Protein AF-A0A2V8LQN2-F1 (afdb_monomer_lite)

Foldseek 3Di:
DVVPPDWDWDWDADPNDIFTWIWDDDPNDIDIDTDDDPVRDDDPVRVPDDDDDDDDPVVVVVVVVVCVVCDPVNDDVVVVDPVVVVVVVVVVVVCVVVVHPDDDDDDPDPPPPPPPPPVVVVVVVVVVVVVVVD

Radius of gyration: 30.22 Å; chains: 1; bounding box: 48×70×75 Å

Secondary structure (DSSP, 8-state):
-TTTT--EEEEEEETTEEEEEEEEEETTEEEEEEE--GGGPPPGGGGTPPP-PPPPHHHHHHHHHHHHHHSTTT--GGG---HHHHHHHHHHHHHHHTT-S--PPPPP----------HHHHHHHHHHHHHTT-

Structure (mmCIF, N/CA/C/O backbone):
data_AF-A0A2V8LQN2-F1
#
_entry.id   AF-A0A2V8LQN2-F1
#
loop_
_atom_site.group_PDB
_atom_site.id
_atom_site.type_symbol
_atom_site.label_atom_id
_atom_site.label_alt_id
_atom_site.label_comp_id
_atom_site.label_asym_id
_atom_site.label_entity_id
_atom_site.label_seq_id
_atom_site.pdbx_PDB_ins_code
_atom_site.Cartn_x
_atom_site.Cartn_y
_atom_site.Cartn_z
_atom_site.occupancy
_atom_site.B_iso_or_equiv
_atom_site.auth_seq_id
_atom_site.auth_comp_id
_atom_site.auth_asym_id
_atom_site.auth_atom_id
_atom_site.pdbx_PDB_model_num
ATOM 1 N N . MET A 1 1 ? 15.109 -11.730 9.734 1.00 82.50 1 MET A N 1
ATOM 2 C CA . MET A 1 1 ? 14.417 -10.590 9.104 1.00 82.50 1 MET A CA 1
ATOM 3 C C . MET A 1 1 ? 15.193 -9.301 9.340 1.00 82.50 1 MET A C 1
ATOM 5 O O . MET A 1 1 ? 15.955 -8.953 8.457 1.00 82.50 1 MET A O 1
ATOM 9 N N . ALA A 1 2 ? 15.136 -8.659 10.520 1.00 84.56 2 ALA A N 1
ATOM 10 C CA . ALA A 1 2 ? 15.778 -7.343 10.722 1.00 84.56 2 ALA A CA 1
ATOM 11 C C . ALA A 1 2 ? 17.311 -7.350 10.565 1.00 84.56 2 ALA A C 1
ATOM 13 O O . ALA A 1 2 ? 17.882 -6.453 9.966 1.00 84.56 2 ALA A O 1
ATOM 14 N N . LYS A 1 3 ? 17.987 -8.388 11.076 1.00 89.50 3 LYS A N 1
ATOM 15 C CA . LYS A 1 3 ? 19.452 -8.530 10.967 1.00 89.50 3 LYS A CA 1
ATOM 16 C C . LYS A 1 3 ? 19.931 -9.004 9.594 1.00 89.50 3 LYS A C 1
ATOM 18 O O . LYS A 1 3 ? 21.107 -8.885 9.293 1.00 89.50 3 LYS A O 1
ATOM 23 N N . SER A 1 4 ? 19.045 -9.630 8.826 1.00 92.19 4 SER A N 1
ATOM 24 C CA . SER A 1 4 ? 19.393 -10.365 7.609 1.00 92.19 4 SER A CA 1
ATOM 25 C C . SER A 1 4 ? 18.948 -9.649 6.334 1.00 92.19 4 SER A C 1
ATOM 27 O O . SER A 1 4 ? 19.133 -10.212 5.268 1.00 92.19 4 SER A O 1
ATOM 29 N N . ASP A 1 5 ? 18.306 -8.481 6.450 1.00 88.38 5 ASP A N 1
ATOM 30 C CA . ASP A 1 5 ? 17.657 -7.756 5.346 1.00 88.38 5 ASP A CA 1
ATOM 31 C C . ASP A 1 5 ? 16.708 -8.640 4.511 1.00 88.38 5 ASP A C 1
ATOM 33 O O . ASP A 1 5 ? 16.663 -8.606 3.286 1.00 88.38 5 ASP A O 1
ATOM 37 N N . LEU A 1 6 ? 15.961 -9.504 5.208 1.00 93.56 6 LEU A N 1
ATOM 38 C CA . LEU A 1 6 ? 14.995 -10.418 4.594 1.00 93.56 6 LEU A CA 1
ATOM 39 C C . LEU A 1 6 ? 13.574 -10.065 5.023 1.00 93.56 6 LEU A C 1
ATOM 41 O O . LEU A 1 6 ? 13.332 -9.767 6.200 1.00 93.56 6 LEU A O 1
ATOM 45 N N . ALA A 1 7 ? 12.640 -10.227 4.090 1.00 95.62 7 ALA A N 1
ATOM 46 C CA . ALA A 1 7 ? 11.205 -10.177 4.328 1.00 95.62 7 ALA A CA 1
ATOM 47 C C . ALA A 1 7 ? 10.608 -11.592 4.412 1.00 95.62 7 ALA A C 1
ATOM 49 O O . ALA A 1 7 ? 11.097 -12.525 3.772 1.00 95.62 7 ALA A O 1
ATOM 50 N N . GLY A 1 8 ? 9.561 -11.758 5.218 1.00 96.19 8 GLY A N 1
ATOM 51 C CA . GLY A 1 8 ? 8.788 -12.998 5.271 1.00 96.19 8 GLY A CA 1
ATOM 52 C C . GLY A 1 8 ? 7.695 -12.995 4.207 1.00 96.19 8 GLY A C 1
ATOM 53 O O . GLY A 1 8 ? 7.078 -11.960 3.984 1.00 96.19 8 GLY A O 1
ATOM 54 N N . ILE A 1 9 ? 7.424 -14.137 3.580 1.00 96.75 9 ILE A N 1
ATOM 55 C CA . ILE A 1 9 ? 6.266 -14.315 2.693 1.00 96.75 9 ILE A CA 1
ATOM 56 C C . ILE A 1 9 ? 5.313 -15.290 3.373 1.00 96.75 9 ILE A C 1
ATOM 58 O O . ILE A 1 9 ? 5.738 -16.354 3.825 1.00 96.75 9 ILE A O 1
ATOM 62 N N . ALA A 1 10 ? 4.039 -14.924 3.465 1.00 95.88 10 ALA A N 1
ATOM 63 C CA . ALA A 1 10 ? 3.012 -15.747 4.091 1.00 95.88 10 ALA A CA 1
ATOM 64 C C . ALA A 1 10 ? 1.652 -15.523 3.423 1.00 95.88 10 ALA A C 1
ATOM 66 O O . ALA A 1 10 ? 1.479 -14.591 2.635 1.00 95.88 10 ALA A O 1
ATOM 67 N N . THR A 1 11 ? 0.674 -16.354 3.774 1.00 95.81 11 THR A N 1
ATOM 68 C CA . THR A 1 11 ? -0.733 -16.050 3.526 1.00 95.81 11 THR A CA 1
ATOM 69 C C . THR A 1 11 ? -1.413 -15.616 4.820 1.00 95.81 11 THR A C 1
ATOM 71 O O . THR A 1 11 ? -1.083 -16.079 5.914 1.00 95.81 11 THR A O 1
ATOM 74 N N . PHE A 1 12 ? -2.324 -14.656 4.708 1.00 95.50 12 PHE A N 1
ATOM 75 C CA . PHE A 1 12 ? -3.032 -14.056 5.830 1.00 95.50 12 PHE A CA 1
ATOM 76 C C . PHE A 1 12 ? -4.525 -14.015 5.532 1.00 95.50 12 PHE A C 1
ATOM 78 O O . PHE A 1 12 ? -4.945 -13.483 4.506 1.00 95.50 12 PHE A O 1
ATOM 85 N N . VAL A 1 13 ? -5.338 -14.570 6.431 1.00 95.94 13 VAL A N 1
ATOM 86 C CA . VAL A 1 13 ? -6.794 -14.590 6.274 1.00 95.94 13 VAL A CA 1
ATOM 87 C C . VAL A 1 13 ? -7.408 -13.445 7.070 1.00 95.94 13 VAL A C 1
ATOM 89 O O . VAL A 1 13 ? -7.324 -13.411 8.296 1.00 95.94 13 VAL A O 1
ATOM 92 N N . MET A 1 14 ? -8.071 -12.519 6.377 1.00 93.38 14 MET A N 1
ATOM 93 C CA . MET A 1 14 ? -8.815 -11.420 6.991 1.00 93.38 14 MET A CA 1
ATOM 94 C C . MET A 1 14 ? -10.249 -11.416 6.463 1.00 93.38 14 MET A C 1
ATOM 96 O O . MET A 1 14 ? -10.471 -11.394 5.253 1.00 93.38 14 MET A O 1
ATOM 100 N N . ARG A 1 15 ? -11.236 -11.396 7.373 1.00 94.25 15 ARG A N 1
ATOM 101 C CA . ARG A 1 15 ? -12.675 -11.347 7.031 1.00 94.25 15 ARG A CA 1
ATOM 102 C C . ARG A 1 15 ? -13.092 -12.469 6.062 1.00 94.25 15 ARG A C 1
ATOM 104 O O . ARG A 1 15 ? -13.843 -12.236 5.124 1.00 94.25 15 ARG A O 1
ATOM 111 N N . GLY A 1 16 ? -12.557 -13.676 6.270 1.00 94.56 16 GLY A N 1
ATOM 112 C CA . GLY A 1 16 ? -12.860 -14.855 5.450 1.00 94.56 16 GLY A CA 1
ATOM 113 C C . GLY A 1 16 ? -12.212 -14.879 4.060 1.00 94.56 16 GLY A C 1
ATOM 114 O O . GLY A 1 16 ? -12.475 -15.806 3.304 1.00 94.56 16 GLY A O 1
ATOM 115 N N . LYS A 1 17 ? -11.362 -13.901 3.716 1.00 93.00 17 LYS A N 1
ATOM 116 C CA . LYS A 1 17 ? -10.579 -13.893 2.474 1.00 93.00 17 LYS A CA 1
ATOM 117 C C . LYS A 1 17 ? -9.094 -14.092 2.777 1.00 93.00 17 LYS A C 1
ATOM 119 O O . LYS A 1 17 ? -8.565 -13.460 3.689 1.00 93.00 17 LYS A O 1
ATOM 124 N N . GLU A 1 18 ? -8.437 -14.950 2.005 1.00 94.81 18 GLU A N 1
ATOM 125 C CA . GLU A 1 18 ? -6.986 -15.144 2.031 1.00 94.81 18 GLU A CA 1
ATOM 126 C C . GLU A 1 18 ? -6.273 -14.081 1.184 1.00 94.81 18 GLU A C 1
ATOM 128 O O . GLU A 1 18 ? -6.720 -13.725 0.091 1.00 94.81 18 GLU A O 1
ATOM 133 N N . TYR A 1 19 ? -5.159 -13.572 1.701 1.00 96.06 19 TYR A N 1
ATOM 134 C CA . TYR A 1 19 ? -4.293 -12.594 1.054 1.00 96.06 19 TYR A CA 1
ATOM 135 C C . TYR A 1 19 ? -2.856 -13.099 1.080 1.00 96.06 19 TYR A C 1
ATOM 137 O O . TYR A 1 19 ? -2.380 -13.561 2.116 1.00 96.06 19 TYR A O 1
ATOM 145 N N . LEU A 1 20 ? -2.138 -12.947 -0.029 1.00 96.88 20 LEU A N 1
ATOM 146 C CA . LEU A 1 20 ? -0.687 -13.077 -0.029 1.00 96.88 20 LEU A CA 1
ATOM 147 C C . LEU A 1 20 ? -0.093 -11.839 0.651 1.00 96.88 20 LEU A C 1
ATOM 149 O O . LEU A 1 20 ? -0.491 -10.719 0.333 1.00 96.88 20 LEU A O 1
ATOM 153 N N . VAL A 1 21 ? 0.834 -12.009 1.591 1.00 97.44 21 VAL A N 1
ATOM 154 C CA . VAL A 1 21 ? 1.450 -10.891 2.319 1.00 97.44 21 VAL A CA 1
ATOM 155 C C . VAL A 1 21 ? 2.967 -11.008 2.357 1.00 97.44 21 VAL A C 1
ATOM 157 O O . VAL A 1 21 ? 3.522 -12.098 2.513 1.00 97.44 21 VAL A O 1
ATOM 160 N N . THR A 1 22 ? 3.624 -9.855 2.270 1.00 97.69 22 THR A N 1
ATOM 161 C CA . THR A 1 22 ? 5.037 -9.697 2.608 1.00 97.69 22 THR A CA 1
ATOM 162 C C . THR A 1 22 ? 5.140 -9.020 3.963 1.00 97.69 22 THR A C 1
ATOM 164 O O . THR A 1 22 ? 4.508 -7.996 4.208 1.00 97.69 22 THR A O 1
ATOM 167 N N . ILE A 1 23 ? 5.926 -9.599 4.859 1.00 96.88 23 ILE A N 1
ATOM 168 C CA . ILE A 1 23 ? 6.115 -9.123 6.223 1.00 96.88 23 ILE A CA 1
ATOM 169 C C . ILE A 1 23 ? 7.511 -8.517 6.314 1.00 96.88 23 ILE A C 1
ATOM 171 O O . ILE A 1 23 ? 8.508 -9.204 6.083 1.00 96.88 23 ILE A O 1
ATOM 175 N N . PHE A 1 24 ? 7.584 -7.244 6.683 1.00 96.38 24 PHE A N 1
ATOM 176 C CA . PHE A 1 24 ? 8.820 -6.507 6.900 1.00 96.38 24 PHE A CA 1
ATOM 177 C C . PHE A 1 24 ? 9.034 -6.235 8.391 1.00 96.38 24 PHE A C 1
ATOM 179 O O . PHE A 1 24 ? 8.083 -5.894 9.098 1.00 96.38 24 PHE A O 1
ATOM 186 N N . PRO A 1 25 ? 10.271 -6.359 8.894 1.00 95.38 25 PRO A N 1
ATOM 187 C CA . PRO A 1 25 ? 10.627 -5.822 10.196 1.00 95.38 25 PRO A CA 1
ATOM 188 C C . PRO A 1 25 ? 10.871 -4.312 10.070 1.00 95.38 25 PRO A C 1
ATOM 190 O O . PRO A 1 25 ? 11.719 -3.881 9.292 1.00 95.38 25 PRO A O 1
ATOM 193 N N . GLU A 1 26 ? 10.176 -3.499 10.853 1.00 92.75 26 GLU A N 1
ATOM 194 C CA . GLU A 1 26 ? 10.347 -2.045 10.819 1.00 92.75 26 GLU A CA 1
ATOM 195 C C . GLU A 1 26 ? 10.224 -1.481 12.230 1.00 92.75 26 GLU A C 1
ATOM 197 O O . GLU A 1 26 ? 9.232 -1.729 12.898 1.00 92.75 26 GLU A O 1
ATOM 202 N N . ASN A 1 27 ? 11.225 -0.736 12.709 1.00 89.62 27 ASN A N 1
ATOM 203 C CA . ASN A 1 27 ? 11.168 -0.002 13.985 1.00 89.62 27 ASN A CA 1
ATOM 204 C C . ASN A 1 27 ? 10.646 -0.815 15.196 1.00 89.62 27 ASN A C 1
ATOM 206 O O . ASN A 1 27 ? 9.934 -0.289 16.046 1.00 89.62 27 ASN A O 1
ATOM 210 N N . GLY A 1 28 ? 10.988 -2.107 15.277 1.00 90.94 28 GLY A N 1
ATOM 211 C CA . GLY A 1 28 ? 10.557 -2.995 16.367 1.00 90.94 28 GLY A CA 1
ATOM 212 C C . GLY A 1 28 ? 9.162 -3.614 16.201 1.00 90.94 28 GLY A C 1
ATOM 213 O O . GLY A 1 28 ? 8.744 -4.379 17.066 1.00 90.94 28 GLY A O 1
ATOM 214 N N . ILE A 1 29 ? 8.470 -3.343 15.092 1.00 94.62 29 ILE A N 1
ATOM 215 C CA . ILE A 1 29 ? 7.191 -3.960 14.720 1.00 94.62 29 ILE A CA 1
ATOM 216 C C . ILE A 1 29 ? 7.324 -4.811 13.448 1.00 94.62 29 ILE A C 1
ATOM 218 O O . ILE A 1 29 ? 8.342 -4.785 12.750 1.00 94.62 29 ILE A O 1
ATOM 222 N N . LEU A 1 30 ? 6.274 -5.579 13.149 1.00 94.88 30 LEU A N 1
ATOM 223 C CA . LEU A 1 30 ? 6.115 -6.291 11.883 1.00 94.88 30 LEU A CA 1
ATOM 224 C C . LEU A 1 30 ? 5.067 -5.573 11.030 1.00 94.88 30 LEU A C 1
ATOM 226 O O . LEU A 1 30 ? 3.895 -5.514 11.403 1.00 94.88 30 LEU A O 1
ATOM 230 N N . ARG A 1 31 ? 5.488 -5.045 9.881 1.00 95.44 31 ARG A N 1
ATOM 231 C CA . ARG A 1 31 ? 4.605 -4.442 8.880 1.00 95.44 31 ARG A CA 1
ATOM 232 C C . ARG A 1 31 ? 4.236 -5.496 7.844 1.00 95.44 31 ARG A C 1
ATOM 234 O O . ARG A 1 31 ? 5.117 -6.036 7.186 1.00 95.44 31 ARG A O 1
ATOM 241 N N . ALA A 1 32 ? 2.948 -5.780 7.690 1.00 96.19 32 ALA A N 1
ATOM 242 C CA . ALA A 1 32 ? 2.450 -6.649 6.630 1.00 96.19 32 ALA A CA 1
ATOM 243 C C . ALA A 1 32 ? 1.939 -5.806 5.454 1.00 96.19 32 ALA A C 1
ATOM 245 O O . ALA A 1 32 ? 1.067 -4.956 5.626 1.00 96.19 32 ALA A O 1
ATOM 246 N N . GLU A 1 33 ? 2.462 -6.066 4.262 1.00 96.50 33 GLU A N 1
ATOM 247 C CA . GLU A 1 33 ? 1.999 -5.491 3.003 1.00 96.50 33 GLU A CA 1
ATOM 248 C C . GLU A 1 33 ? 1.299 -6.571 2.184 1.00 96.50 33 GLU A C 1
ATOM 250 O O . GLU A 1 33 ? 1.870 -7.619 1.877 1.00 96.50 33 GLU A O 1
ATOM 255 N N . THR A 1 34 ? 0.039 -6.326 1.837 1.00 96.44 34 THR A N 1
ATOM 256 C CA . THR A 1 34 ? -0.747 -7.233 1.000 1.00 96.44 34 THR A CA 1
ATOM 257 C C . THR A 1 34 ? -0.277 -7.184 -0.447 1.00 96.44 34 THR A C 1
ATOM 259 O O . THR A 1 34 ? -0.153 -6.104 -1.026 1.00 96.44 34 THR A O 1
ATOM 262 N N . MET A 1 35 ? -0.105 -8.353 -1.050 1.00 95.56 35 MET A N 1
ATOM 263 C CA . MET A 1 35 ? 0.247 -8.545 -2.449 1.00 95.56 35 MET A CA 1
ATOM 264 C C . MET A 1 35 ? -0.909 -9.180 -3.217 1.00 95.56 35 MET A C 1
ATOM 266 O O . MET A 1 35 ? -1.817 -9.785 -2.646 1.00 95.56 35 MET A O 1
ATOM 270 N N . ARG A 1 36 ? -0.852 -9.040 -4.541 1.00 94.69 36 ARG A N 1
ATOM 271 C CA . ARG A 1 36 ? -1.749 -9.729 -5.467 1.00 94.69 36 ARG A CA 1
ATOM 272 C C . ARG A 1 36 ? -1.221 -11.128 -5.761 1.00 94.69 36 ARG A C 1
ATOM 274 O O . ARG A 1 36 ? -0.014 -11.297 -5.946 1.00 94.69 36 ARG A O 1
ATOM 281 N N . PHE A 1 37 ? -2.115 -12.109 -5.839 1.00 94.25 37 PHE A N 1
ATOM 282 C CA . PHE A 1 37 ? -1.764 -13.408 -6.412 1.00 94.25 37 PHE A CA 1
ATOM 283 C C . PHE A 1 37 ? -1.548 -13.283 -7.926 1.00 94.25 37 PHE A C 1
ATOM 285 O O . PHE A 1 37 ? -1.948 -12.300 -8.551 1.00 94.25 37 PHE A O 1
ATOM 292 N N . LYS A 1 38 ? -0.884 -14.274 -8.528 1.00 92.44 38 LYS A N 1
ATOM 293 C CA . LYS A 1 38 ? -0.511 -14.244 -9.951 1.00 92.44 38 LYS A CA 1
ATOM 294 C C . LYS A 1 38 ? -1.724 -14.090 -10.875 1.00 92.44 38 LYS A C 1
ATOM 296 O O . LYS A 1 38 ? -1.642 -13.378 -11.866 1.00 92.44 38 LYS A O 1
ATOM 301 N N . ASP A 1 39 ? -2.814 -14.763 -10.550 1.00 91.44 39 ASP A N 1
ATOM 302 C CA . ASP A 1 39 ? -4.101 -14.736 -11.247 1.00 91.44 39 ASP A CA 1
ATOM 303 C C . ASP A 1 39 ? -4.866 -13.414 -11.069 1.00 91.44 39 ASP A C 1
ATOM 305 O O . ASP A 1 39 ? -5.726 -13.089 -11.882 1.00 91.44 39 ASP A O 1
ATOM 309 N N . GLU A 1 40 ? -4.523 -12.607 -10.062 1.00 91.19 40 GLU A N 1
ATOM 310 C CA . GLU A 1 40 ? -5.082 -11.262 -9.881 1.00 91.19 40 GLU A CA 1
ATOM 311 C C . GLU A 1 40 ? -4.328 -10.181 -10.688 1.00 91.19 40 GLU A C 1
ATOM 313 O O . GLU A 1 40 ? -4.748 -9.017 -10.717 1.00 91.19 40 GLU A O 1
ATOM 318 N N . LEU A 1 41 ? -3.204 -10.526 -11.328 1.00 91.44 41 LEU A N 1
ATOM 319 C CA . LEU A 1 41 ? -2.422 -9.603 -12.151 1.00 91.44 41 LEU A CA 1
ATOM 320 C C . LEU A 1 41 ? -2.976 -9.551 -13.578 1.00 91.44 41 LEU A C 1
ATOM 322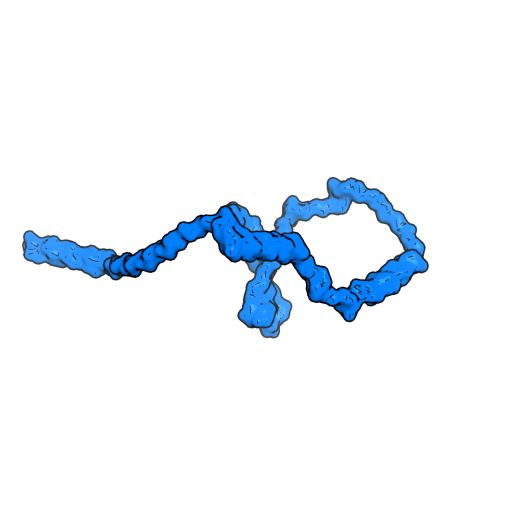 O O . LEU A 1 41 ? -3.106 -10.575 -14.238 1.00 91.44 41 LEU A O 1
ATOM 326 N N . ARG A 1 42 ? -3.228 -8.339 -14.084 1.00 90.75 42 ARG A N 1
ATOM 327 C CA . ARG A 1 42 ? -3.605 -8.109 -15.487 1.00 90.75 42 ARG A CA 1
ATOM 328 C C . ARG A 1 42 ? -2.397 -7.715 -16.320 1.00 90.75 42 ARG A C 1
ATOM 330 O O . ARG A 1 42 ? -1.620 -6.845 -15.916 1.00 90.75 42 ARG A O 1
ATOM 337 N N . ALA A 1 43 ? -2.267 -8.302 -17.504 1.00 87.19 43 ALA A N 1
ATOM 338 C CA . ALA A 1 43 ? -1.230 -7.908 -18.449 1.00 87.19 43 ALA A CA 1
ATOM 339 C C . ALA A 1 43 ? -1.591 -6.571 -19.127 1.00 87.19 43 ALA A C 1
ATOM 341 O O . ALA A 1 43 ? -2.761 -6.333 -19.421 1.00 87.19 43 ALA A O 1
ATOM 342 N N . PRO A 1 44 ? -0.613 -5.715 -19.488 1.00 83.94 44 PRO A N 1
ATOM 343 C CA . PRO A 1 44 ? -0.885 -4.462 -20.203 1.00 83.94 44 PRO A CA 1
ATOM 344 C C . PRO A 1 44 ? -1.741 -4.630 -21.471 1.00 83.94 44 PRO A C 1
ATOM 346 O O . PRO A 1 44 ? -2.563 -3.772 -21.781 1.00 83.94 44 PRO A O 1
ATOM 349 N N . LYS A 1 45 ? -1.587 -5.765 -22.171 1.00 83.88 45 LYS A N 1
ATOM 350 C CA . LYS A 1 45 ? -2.368 -6.121 -23.368 1.00 83.88 45 LYS A CA 1
ATOM 351 C C . LYS A 1 45 ? -3.856 -6.347 -23.074 1.00 83.88 45 LYS A C 1
ATOM 353 O O . LYS A 1 45 ? -4.686 -6.079 -23.931 1.00 83.88 45 LYS A O 1
ATOM 358 N N . GLU A 1 46 ? -4.196 -6.813 -21.875 1.00 86.56 46 GLU A N 1
ATOM 359 C CA . GLU A 1 46 ? -5.575 -7.102 -21.452 1.00 86.56 46 GLU A CA 1
ATOM 360 C C . GLU A 1 46 ? -6.330 -5.834 -21.030 1.00 86.56 46 GLU A C 1
ATOM 362 O O . GLU A 1 46 ? -7.555 -5.831 -20.963 1.00 86.56 46 GLU A O 1
ATOM 367 N N . VAL A 1 47 ? -5.605 -4.748 -20.739 1.00 87.62 47 VAL A N 1
ATOM 368 C CA . VAL A 1 47 ? -6.170 -3.475 -20.260 1.00 87.62 47 VAL A CA 1
ATOM 369 C C . VAL A 1 47 ? -6.444 -2.498 -21.417 1.00 87.62 47 VAL A C 1
ATOM 371 O O . VAL A 1 47 ? -7.004 -1.429 -21.197 1.00 87.62 47 VAL A O 1
ATOM 374 N N . GLY A 1 48 ? -6.090 -2.857 -22.658 1.00 85.06 48 GLY A N 1
ATOM 375 C CA . GLY A 1 48 ? -6.369 -2.032 -23.840 1.00 85.06 48 GLY A CA 1
ATOM 376 C C . GLY A 1 48 ? -5.617 -0.698 -23.843 1.00 85.06 48 GLY A C 1
ATOM 377 O O . GLY A 1 48 ? -6.164 0.323 -24.256 1.00 85.06 48 GLY A O 1
ATOM 378 N N . LEU A 1 49 ? -4.378 -0.683 -23.341 1.00 84.06 49 LEU A N 1
ATOM 379 C CA . LEU A 1 49 ? -3.555 0.525 -23.352 1.00 84.06 49 LEU A CA 1
ATOM 380 C C . LEU A 1 49 ? -3.166 0.907 -24.792 1.00 84.06 49 LEU A C 1
ATOM 382 O O . LEU A 1 49 ? -2.898 0.018 -25.602 1.00 84.06 49 LEU A O 1
ATOM 386 N N . PRO A 1 50 ? -3.099 2.211 -25.117 1.00 83.50 50 PRO A N 1
ATOM 387 C CA . PRO A 1 50 ? -2.615 2.657 -26.417 1.00 83.50 50 PRO A CA 1
ATOM 388 C C . PRO A 1 50 ? -1.140 2.286 -26.606 1.00 83.5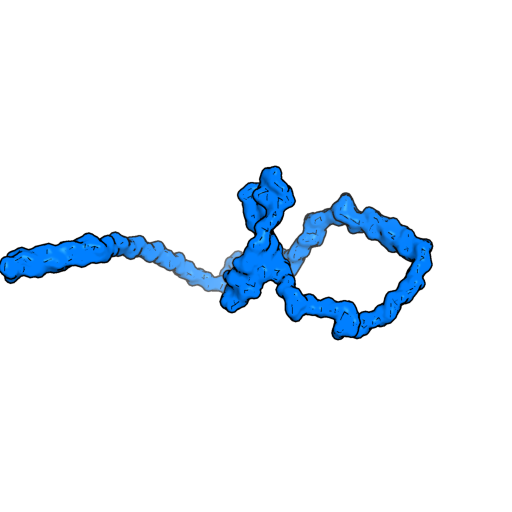0 50 PRO A C 1
ATOM 390 O O . PRO A 1 50 ? -0.383 2.196 -25.635 1.00 83.50 50 PRO A O 1
ATOM 393 N N . ASP A 1 51 ? -0.717 2.140 -27.863 1.00 83.75 51 ASP A N 1
ATOM 394 C CA . ASP A 1 51 ? 0.681 1.863 -28.185 1.00 83.75 51 ASP A CA 1
ATOM 395 C C . ASP A 1 51 ? 1.612 2.930 -27.603 1.00 83.75 51 ASP A C 1
ATOM 397 O O . ASP A 1 51 ? 1.364 4.141 -27.689 1.00 83.75 51 ASP A O 1
ATOM 401 N N . MET A 1 52 ? 2.720 2.471 -27.018 1.00 81.00 52 MET A N 1
ATOM 402 C CA . MET A 1 52 ? 3.722 3.354 -26.438 1.00 81.00 52 MET A CA 1
ATOM 403 C C . MET A 1 52 ? 4.376 4.186 -27.547 1.00 81.00 52 MET A C 1
ATOM 405 O O . MET A 1 52 ? 5.144 3.685 -28.368 1.00 81.00 52 MET A O 1
ATOM 409 N N . LYS A 1 53 ? 4.093 5.489 -27.556 1.00 86.25 53 LYS A N 1
ATOM 410 C CA . LYS A 1 53 ? 4.725 6.437 -28.478 1.00 86.25 53 LYS A CA 1
ATOM 411 C C . LYS A 1 53 ? 6.112 6.818 -27.964 1.00 86.25 53 LYS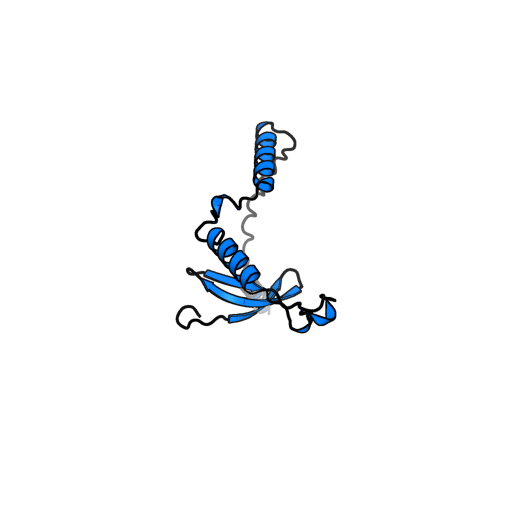 A C 1
ATOM 413 O O . LYS A 1 53 ? 6.290 7.057 -26.770 1.00 86.25 53 LYS A O 1
ATOM 418 N N . LYS A 1 54 ? 7.093 6.943 -28.866 1.00 89.19 54 LYS A N 1
ATOM 419 C CA . LYS A 1 54 ? 8.396 7.535 -28.524 1.00 89.19 54 LYS A CA 1
ATOM 420 C C . LYS A 1 54 ? 8.197 8.995 -28.116 1.00 89.19 54 LYS A C 1
ATOM 422 O O . LYS A 1 54 ? 7.697 9.801 -28.897 1.00 89.19 54 LYS A O 1
ATOM 427 N N . VAL A 1 55 ? 8.607 9.323 -26.895 1.00 90.94 55 VAL A N 1
ATOM 428 C CA . VAL A 1 55 ? 8.551 10.683 -26.350 1.00 90.94 55 VAL A CA 1
ATOM 429 C C . VAL A 1 55 ? 9.902 11.372 -26.579 1.00 90.94 55 VAL A C 1
ATOM 431 O O . VAL A 1 55 ? 10.940 10.738 -26.377 1.00 90.94 55 VAL A O 1
ATOM 434 N N . PRO A 1 56 ? 9.938 12.656 -26.982 1.00 95.31 56 PRO A N 1
ATOM 435 C CA . PRO A 1 56 ? 11.190 13.396 -27.105 1.00 95.31 56 PRO A CA 1
ATOM 436 C C . PRO A 1 56 ? 11.945 13.476 -25.773 1.00 95.31 56 PRO A C 1
ATOM 438 O O . PRO A 1 56 ? 11.357 13.794 -24.737 1.00 95.31 56 PRO A O 1
ATOM 441 N N . ALA A 1 57 ? 13.266 13.282 -25.805 1.00 94.50 57 ALA A N 1
ATOM 442 C CA . ALA A 1 57 ? 14.113 13.330 -24.608 1.00 94.50 57 ALA A CA 1
ATOM 443 C C . ALA A 1 57 ? 14.021 14.675 -23.862 1.00 94.50 57 ALA A C 1
ATOM 445 O O . ALA A 1 57 ? 14.045 14.713 -22.635 1.00 94.50 57 ALA A O 1
ATOM 446 N N . ALA A 1 58 ? 13.845 15.784 -24.591 1.00 95.69 58 ALA A N 1
ATOM 447 C CA . ALA A 1 58 ? 13.642 17.106 -23.998 1.00 95.69 58 ALA A CA 1
ATOM 448 C C . ALA A 1 58 ? 12.372 17.172 -23.131 1.00 95.69 58 ALA A C 1
ATOM 450 O O . ALA A 1 58 ? 12.382 17.770 -22.054 1.00 95.69 58 ALA A O 1
ATOM 451 N N . THR A 1 59 ? 11.291 16.524 -23.574 1.00 93.56 59 THR A N 1
ATOM 452 C CA . THR A 1 59 ? 10.032 16.449 -22.826 1.00 93.56 59 THR A CA 1
ATOM 453 C C . THR A 1 59 ? 10.203 15.606 -21.568 1.00 93.56 59 THR A C 1
ATOM 455 O O . THR A 1 59 ? 9.782 16.040 -20.498 1.00 93.56 59 THR A O 1
ATOM 458 N N . VAL A 1 60 ? 10.880 14.457 -21.665 1.00 95.44 60 VAL A N 1
ATOM 459 C CA . VAL A 1 60 ? 11.203 13.612 -20.501 1.00 95.44 60 VAL A CA 1
ATOM 460 C C . VAL A 1 60 ? 12.002 14.411 -19.469 1.00 95.44 60 VAL A C 1
ATOM 462 O O . VAL A 1 60 ? 11.561 14.543 -18.330 1.00 95.44 60 VAL A O 1
ATOM 465 N N . LYS A 1 61 ? 13.087 15.070 -19.893 1.00 96.25 61 LYS A N 1
ATOM 466 C CA . LYS A 1 61 ? 13.939 15.892 -19.018 1.00 96.25 61 LYS A CA 1
ATOM 467 C C . LYS A 1 61 ? 13.175 17.035 -18.340 1.00 96.25 61 LYS A C 1
ATOM 469 O O . LYS A 1 61 ? 13.437 17.378 -17.187 1.00 96.25 61 LYS A O 1
ATOM 474 N N . LYS A 1 62 ? 12.208 17.642 -19.037 1.00 96.38 62 LYS A N 1
ATOM 475 C CA . LYS A 1 62 ? 11.330 18.667 -18.453 1.00 96.38 62 LYS A CA 1
ATOM 476 C C . LYS A 1 62 ? 10.495 18.092 -17.305 1.00 96.38 62 LYS A C 1
ATOM 478 O O . LYS A 1 62 ? 10.411 18.729 -16.255 1.00 96.38 62 LYS A O 1
ATOM 483 N N . PHE A 1 63 ? 9.898 16.915 -17.493 1.00 95.62 63 PHE A N 1
ATOM 484 C CA . PHE A 1 63 ? 9.105 16.257 -16.454 1.00 95.62 63 PHE A CA 1
ATOM 485 C C . PHE A 1 63 ? 9.963 15.735 -15.301 1.00 95.62 63 PHE A C 1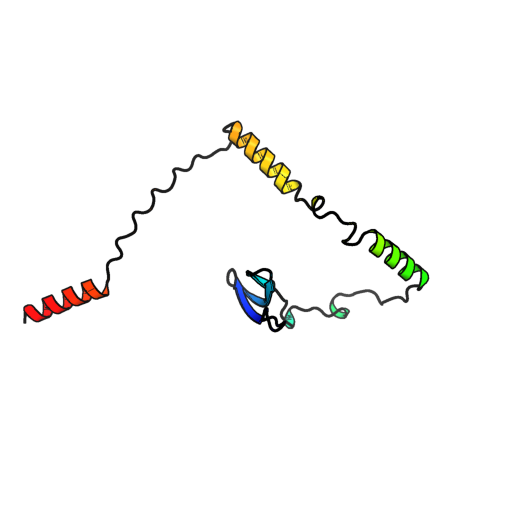
ATOM 487 O O . PHE A 1 63 ? 9.562 15.898 -14.155 1.00 95.62 63 PHE A O 1
ATOM 494 N N . GLU A 1 64 ? 11.161 15.211 -15.560 1.00 94.81 64 GLU A N 1
ATOM 495 C CA . GLU A 1 64 ? 12.111 14.825 -14.506 1.00 94.81 64 GLU A CA 1
ATOM 496 C C . GLU A 1 64 ? 12.448 16.008 -13.592 1.00 94.81 64 GLU A C 1
ATOM 498 O O . GLU A 1 64 ? 12.349 15.900 -12.371 1.00 94.81 64 GLU A O 1
ATOM 503 N N . ASN A 1 65 ? 12.756 17.173 -14.173 1.00 93.44 65 ASN A N 1
ATOM 504 C CA . ASN A 1 65 ? 13.004 18.393 -13.405 1.00 93.44 65 ASN A CA 1
ATOM 505 C C . ASN A 1 65 ? 11.777 18.832 -12.595 1.00 93.44 65 ASN A C 1
ATOM 507 O O . ASN A 1 65 ? 11.918 19.337 -11.483 1.00 93.44 65 ASN A O 1
ATOM 511 N N . PHE A 1 66 ? 10.576 18.671 -13.154 1.00 93.56 66 PHE A N 1
ATOM 512 C CA . PHE A 1 66 ? 9.333 18.992 -12.457 1.00 93.56 66 PHE A CA 1
ATOM 513 C C . PHE A 1 66 ? 9.109 18.056 -11.263 1.00 93.56 66 PHE A C 1
ATOM 515 O O . PHE A 1 66 ? 8.880 18.526 -10.151 1.00 93.56 66 PHE A O 1
ATOM 522 N N . ILE A 1 67 ? 9.263 16.745 -11.465 1.00 92.38 67 ILE A N 1
ATOM 523 C CA . ILE A 1 67 ? 9.160 15.734 -10.407 1.00 92.38 67 ILE A CA 1
ATOM 524 C C . ILE A 1 67 ? 10.194 16.015 -9.317 1.00 92.38 67 ILE A C 1
ATOM 526 O O . ILE A 1 67 ? 9.837 16.042 -8.142 1.00 92.38 67 ILE A O 1
ATOM 530 N N . ALA A 1 68 ? 11.449 16.296 -9.676 1.00 88.31 68 ALA A N 1
ATOM 531 C CA . ALA A 1 68 ? 12.506 16.580 -8.707 1.00 88.31 68 ALA A CA 1
ATOM 532 C C . ALA A 1 68 ? 12.178 17.785 -7.807 1.00 88.31 68 ALA A C 1
ATOM 534 O O . ALA A 1 68 ? 12.406 17.725 -6.599 1.00 88.31 68 ALA A O 1
ATOM 535 N N . LYS A 1 69 ? 11.585 18.848 -8.369 1.00 87.81 69 LYS A N 1
ATOM 536 C CA . LYS A 1 69 ? 11.165 20.044 -7.614 1.00 87.81 69 LYS A CA 1
ATOM 537 C C . LYS A 1 69 ? 10.013 19.786 -6.638 1.00 87.81 69 LYS A C 1
ATOM 539 O O . LYS A 1 69 ? 9.919 20.488 -5.640 1.00 87.81 69 LYS A O 1
ATOM 544 N N . HIS A 1 70 ? 9.160 18.800 -6.913 1.00 84.25 70 HIS A N 1
ATOM 545 C CA . HIS A 1 70 ? 7.949 18.515 -6.129 1.00 84.25 70 HIS A CA 1
ATOM 546 C C . HIS A 1 70 ? 7.989 17.170 -5.382 1.00 84.25 70 HIS A C 1
ATOM 548 O O . HIS A 1 70 ? 6.996 16.750 -4.795 1.00 84.25 70 HIS A O 1
ATOM 554 N N . SER A 1 71 ? 9.130 16.480 -5.393 1.00 82.56 71 SER A N 1
ATOM 555 C CA . SER A 1 71 ? 9.314 15.207 -4.690 1.00 82.56 71 SER A CA 1
ATOM 556 C C . SER A 1 71 ? 9.477 15.396 -3.180 1.00 82.56 71 SER A C 1
ATOM 558 O O . SER A 1 71 ? 9.654 16.508 -2.696 1.00 82.56 71 SER A O 1
ATOM 560 N N . ILE A 1 72 ? 9.470 14.279 -2.446 1.00 66.75 72 ILE A N 1
ATOM 561 C CA . ILE A 1 72 ? 9.360 14.138 -0.977 1.00 66.75 72 ILE A CA 1
ATOM 562 C C . ILE A 1 72 ? 10.163 15.158 -0.144 1.00 66.75 72 ILE A C 1
ATOM 564 O O . ILE A 1 72 ? 9.695 15.572 0.909 1.00 66.75 72 ILE A O 1
ATOM 568 N N . LYS A 1 73 ? 11.329 15.632 -0.607 1.00 72.81 73 LYS A N 1
ATOM 569 C CA . LYS A 1 73 ? 12.099 16.691 0.080 1.00 72.81 73 LYS A CA 1
ATOM 570 C C . LYS A 1 73 ? 11.340 18.020 0.221 1.00 72.81 73 LYS A C 1
ATOM 572 O O . LYS A 1 73 ? 11.652 18.802 1.113 1.00 72.81 73 LYS A O 1
ATOM 577 N N . HIS A 1 74 ? 10.374 18.268 -0.657 1.00 71.62 74 HIS A N 1
ATOM 578 C CA . HIS A 1 74 ? 9.566 19.482 -0.728 1.00 71.62 74 HIS A CA 1
ATOM 579 C C . HIS A 1 74 ? 8.076 19.229 -0.451 1.00 71.62 74 HIS A C 1
ATOM 581 O O . HIS A 1 74 ? 7.309 20.185 -0.397 1.00 71.62 74 HIS A O 1
ATOM 587 N N . LEU A 1 75 ? 7.662 17.970 -0.260 1.00 77.12 75 LEU A N 1
ATOM 588 C CA . LEU A 1 75 ? 6.286 17.615 0.081 1.00 77.12 75 LEU A CA 1
ATOM 589 C C . LEU A 1 75 ? 6.140 17.524 1.601 1.00 77.12 75 LEU A C 1
ATOM 591 O O . LEU A 1 75 ? 6.644 16.597 2.238 1.00 77.12 75 LEU A O 1
ATOM 595 N N . SER A 1 76 ? 5.426 18.477 2.192 1.00 80.06 76 SER A N 1
ATOM 596 C CA . SER A 1 76 ? 5.125 18.451 3.619 1.00 80.06 76 SER A CA 1
ATOM 597 C C . SER A 1 76 ? 4.035 17.418 3.907 1.00 80.06 76 SER A C 1
ATOM 599 O O . SER A 1 76 ? 2.875 17.613 3.559 1.00 80.06 76 SER A O 1
ATOM 601 N N . LEU A 1 77 ? 4.361 16.339 4.627 1.00 80.94 77 LEU A N 1
ATOM 602 C CA . LEU A 1 77 ? 3.352 15.355 5.061 1.00 80.94 77 LEU A CA 1
ATOM 603 C C . LEU A 1 77 ? 2.264 15.973 5.955 1.00 80.94 77 LEU A C 1
ATOM 605 O O . LEU A 1 77 ? 1.180 15.416 6.082 1.00 80.94 77 LEU A O 1
ATOM 609 N N . LYS A 1 78 ? 2.527 17.145 6.550 1.00 82.00 78 LYS A N 1
ATOM 610 C CA . LYS A 1 78 ? 1.524 17.893 7.320 1.00 82.00 78 LYS A CA 1
ATOM 611 C C . LYS A 1 78 ? 0.390 18.438 6.449 1.00 82.00 78 LYS A C 1
ATOM 613 O O . LYS A 1 78 ? -0.636 18.808 7.011 1.00 82.00 78 LYS A O 1
ATOM 618 N N . GLU A 1 79 ? 0.576 18.520 5.134 1.00 81.56 79 GLU A N 1
ATOM 619 C CA . GLU A 1 79 ? -0.460 18.930 4.179 1.00 81.56 79 GLU A CA 1
ATOM 620 C C . GLU A 1 79 ? -1.362 17.753 3.783 1.00 81.56 79 GLU A C 1
ATOM 622 O O . GLU A 1 79 ? -2.502 17.960 3.388 1.00 81.56 79 GLU A O 1
ATOM 627 N N . LEU A 1 80 ? -0.901 16.510 3.959 1.00 84.75 80 LEU A N 1
ATOM 628 C CA . LEU A 1 80 ? -1.669 15.297 3.663 1.00 84.75 80 LEU A CA 1
ATOM 629 C C . LEU A 1 80 ? -2.587 14.922 4.836 1.00 84.75 80 LEU A C 1
ATOM 631 O O . LEU A 1 80 ? -2.481 13.838 5.412 1.00 84.75 80 LEU A O 1
ATOM 635 N N . LYS A 1 81 ? -3.462 15.847 5.231 1.00 87.00 81 LYS A N 1
ATOM 636 C CA . LYS A 1 81 ? -4.452 15.627 6.291 1.00 87.00 81 LYS A CA 1
ATOM 637 C C . LYS A 1 81 ? -5.800 15.243 5.700 1.00 87.00 81 LYS A C 1
ATOM 639 O O . LYS A 1 81 ? -6.205 15.750 4.661 1.00 87.00 81 LYS A O 1
ATOM 644 N N . ASP A 1 82 ? -6.520 14.386 6.414 1.00 91.06 82 ASP A N 1
ATOM 645 C CA . ASP A 1 82 ? -7.916 14.091 6.108 1.00 91.06 82 ASP A CA 1
ATOM 646 C C . ASP A 1 82 ? -8.805 15.236 6.616 1.00 91.06 82 ASP A C 1
ATOM 648 O O . ASP A 1 82 ? -9.253 15.255 7.766 1.00 91.06 82 ASP A O 1
ATOM 652 N N . GLU A 1 83 ? -9.015 16.234 5.758 1.00 92.00 83 GLU A N 1
ATOM 653 C CA . GLU A 1 83 ? -9.850 17.397 6.071 1.00 92.00 83 GLU A CA 1
ATOM 654 C C . GLU A 1 83 ? -11.298 16.995 6.371 1.00 92.00 83 GLU A C 1
ATOM 656 O O . GLU A 1 83 ? -11.932 17.561 7.258 1.00 92.00 83 GLU A O 1
ATOM 661 N N . LYS A 1 84 ? -11.816 15.961 5.699 1.00 92.88 84 LYS A N 1
ATOM 662 C CA . LYS A 1 84 ? -13.194 15.502 5.902 1.00 92.88 84 LYS A CA 1
ATOM 663 C C . LYS A 1 84 ? -13.374 14.837 7.255 1.00 92.88 84 LYS A C 1
ATOM 665 O O . LYS A 1 84 ? -14.372 15.103 7.926 1.00 92.88 84 LYS A O 1
ATOM 670 N N . ALA A 1 85 ? -12.416 14.019 7.680 1.00 93.19 85 ALA A N 1
ATOM 671 C CA . ALA A 1 85 ? -12.417 13.480 9.033 1.00 93.19 85 ALA A CA 1
ATOM 672 C C . ALA A 1 85 ? -12.335 14.603 10.078 1.00 93.19 85 ALA A C 1
ATOM 674 O O . ALA A 1 85 ? -13.046 14.549 11.082 1.00 93.19 85 ALA A O 1
ATOM 675 N N . ALA A 1 86 ? -11.525 15.640 9.834 1.00 93.00 86 ALA A N 1
ATOM 676 C CA . ALA A 1 86 ? -11.420 16.784 10.737 1.00 93.00 86 ALA A CA 1
ATOM 677 C C . ALA A 1 86 ? -12.752 17.549 10.868 1.00 93.00 86 ALA A C 1
ATOM 679 O O . ALA A 1 86 ? -13.204 17.790 11.991 1.00 93.00 86 ALA A O 1
ATOM 680 N N . ASP A 1 87 ? -13.413 17.860 9.751 1.00 95.00 87 ASP A N 1
ATOM 681 C CA . ASP A 1 87 ? -14.729 18.517 9.733 1.00 95.00 87 ASP A CA 1
ATOM 682 C C . ASP A 1 87 ? -15.789 17.675 10.457 1.00 95.00 87 ASP A C 1
ATOM 684 O O . ASP A 1 87 ? -16.593 18.185 11.246 1.00 95.00 87 ASP A O 1
ATOM 688 N N . LEU A 1 88 ? -15.774 16.359 10.222 1.00 95.88 88 LEU A N 1
ATOM 689 C CA . LEU A 1 88 ? -16.696 15.430 10.865 1.00 95.88 88 LEU A CA 1
ATOM 690 C C . LEU A 1 88 ? -16.483 15.399 12.382 1.00 95.88 88 LEU A C 1
ATOM 692 O O . LEU A 1 88 ? -17.454 15.465 13.135 1.00 95.88 88 LEU A O 1
ATOM 696 N N . LEU A 1 89 ? -15.233 15.354 12.843 1.00 95.38 89 LEU A N 1
ATOM 697 C CA . LEU A 1 89 ? -14.905 15.388 14.270 1.00 95.38 89 LEU A CA 1
ATOM 698 C C . LEU A 1 89 ? -15.342 16.703 14.928 1.00 95.38 89 LEU A C 1
ATOM 700 O O . LEU A 1 89 ? -15.882 16.681 16.035 1.00 95.38 89 LEU A O 1
ATOM 704 N N . GLN A 1 90 ? -15.184 17.841 14.247 1.00 95.69 90 GLN A N 1
ATOM 705 C CA . GLN A 1 90 ? -15.694 19.124 14.745 1.00 95.69 90 GLN A CA 1
ATOM 706 C C . GLN A 1 90 ? -17.221 19.121 14.878 1.00 95.69 90 GLN A C 1
ATOM 708 O O . GLN A 1 90 ? -17.761 19.625 15.869 1.00 95.69 90 GLN A O 1
ATOM 713 N N . LEU A 1 91 ? -17.925 18.533 13.907 1.00 94.06 91 LEU A N 1
ATOM 714 C CA . LEU A 1 91 ? -19.376 18.384 13.966 1.00 94.06 91 LEU A CA 1
ATOM 715 C C . LEU A 1 91 ? -19.802 17.485 15.135 1.00 94.06 91 LEU A C 1
ATOM 717 O O . LEU A 1 91 ? -20.737 17.840 15.857 1.00 94.06 91 LEU A O 1
ATOM 721 N N . VAL A 1 92 ? -19.110 16.361 15.342 1.00 94.00 92 VAL A N 1
ATOM 722 C CA . VAL A 1 92 ? -19.344 15.447 16.471 1.00 94.00 92 VAL A CA 1
ATOM 723 C C . VAL A 1 92 ? -19.161 16.181 17.800 1.00 94.00 92 VAL A C 1
ATOM 725 O O . VAL A 1 92 ? -20.052 16.138 18.646 1.00 94.00 92 VAL A O 1
ATOM 728 N N . GLU A 1 93 ? -18.072 16.933 17.968 1.00 93.94 93 GLU A N 1
ATOM 729 C CA . GLU A 1 93 ? -17.820 17.711 19.187 1.00 93.94 93 GLU A CA 1
ATOM 730 C C . GLU A 1 93 ? -18.880 18.791 19.432 1.00 93.94 93 GLU A C 1
ATOM 732 O O . GLU A 1 93 ? -19.334 18.987 20.563 1.00 93.94 93 GLU A O 1
ATOM 737 N N . LYS A 1 94 ? -19.335 19.475 18.376 1.00 94.44 94 LYS A N 1
ATOM 738 C CA . LYS A 1 94 ? -20.418 20.461 18.481 1.00 94.44 94 LYS A CA 1
ATOM 739 C C . LYS A 1 94 ? -21.723 19.809 18.936 1.00 94.44 94 LYS A C 1
ATOM 741 O O . LYS A 1 94 ? -22.367 20.331 19.844 1.00 94.44 94 LYS A O 1
ATOM 746 N N . LYS A 1 95 ? -22.098 18.675 18.336 1.00 92.75 95 LYS A N 1
ATOM 747 C CA . LYS A 1 95 ? -23.295 17.912 18.717 1.00 92.75 95 LYS A CA 1
ATOM 748 C C . LYS A 1 95 ? -23.215 17.404 20.155 1.00 92.75 95 LYS A C 1
ATOM 750 O O . LYS A 1 95 ? -24.174 17.590 20.903 1.00 92.75 95 LYS A O 1
ATOM 755 N N . ARG A 1 96 ? -22.051 16.883 20.566 1.00 90.94 96 ARG A N 1
ATOM 756 C CA . ARG A 1 96 ? -21.793 16.436 21.942 1.00 90.94 96 ARG A CA 1
ATOM 757 C C . ARG A 1 96 ? -21.997 17.566 22.947 1.00 90.94 96 ARG A C 1
ATOM 759 O O . ARG A 1 96 ? -22.767 17.411 23.885 1.00 90.94 96 ARG A O 1
ATOM 766 N N . LYS A 1 97 ? -21.377 18.731 22.722 1.00 92.38 97 LYS A N 1
ATOM 767 C CA . LYS A 1 97 ? -21.531 19.913 23.597 1.00 92.38 97 LYS A CA 1
ATOM 768 C C . LYS A 1 97 ? -22.977 20.405 23.676 1.00 92.38 97 LYS A C 1
ATOM 770 O O . LYS A 1 97 ? -23.406 20.899 24.713 1.00 92.38 97 LYS A O 1
ATOM 775 N N . GLN A 1 98 ? -23.721 20.279 22.581 1.00 93.00 98 GLN A N 1
ATOM 776 C CA . GLN A 1 98 ? -25.125 20.679 22.495 1.00 93.00 98 GLN A CA 1
ATOM 777 C C . GLN A 1 98 ? -26.098 19.603 23.000 1.00 93.00 98 GLN A C 1
ATOM 779 O O . GLN A 1 98 ? -27.301 19.838 22.934 1.00 93.00 98 GLN A O 1
ATOM 784 N N . HIS A 1 99 ? -25.608 18.445 23.466 1.00 86.19 99 HIS A N 1
ATOM 785 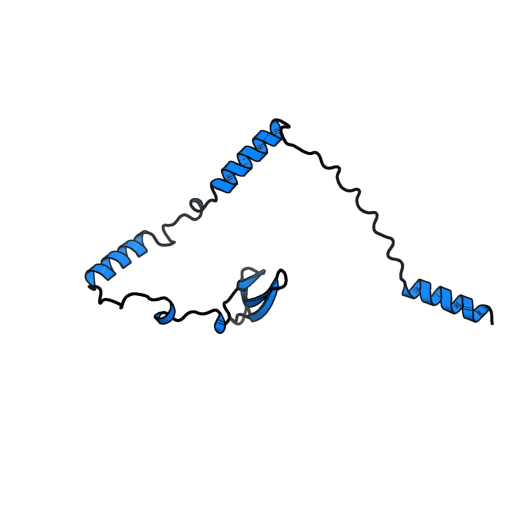C CA . HIS A 1 99 ? -26.421 17.278 23.839 1.00 86.19 99 HIS A CA 1
ATOM 786 C C . HIS A 1 99 ? -27.447 16.896 22.756 1.00 86.19 99 HIS A C 1
ATOM 788 O O . HIS A 1 99 ? -28.545 16.424 23.042 1.00 86.19 99 HIS A O 1
ATOM 794 N N . LYS A 1 100 ? -27.100 17.132 21.485 1.00 83.12 100 LYS A N 1
ATOM 795 C CA . LYS A 1 100 ? -27.975 16.887 20.337 1.00 83.12 100 LYS A CA 1
ATOM 796 C C . LYS A 1 100 ? -27.530 15.620 19.622 1.00 83.12 100 LYS A C 1
ATOM 798 O O . LYS A 1 100 ? -26.383 15.538 19.194 1.00 83.12 100 LYS A O 1
ATOM 803 N N . ASP A 1 101 ? -28.452 14.677 19.448 1.00 81.88 101 ASP A N 1
ATOM 804 C CA . ASP A 1 101 ? -28.195 13.350 18.865 1.00 81.88 101 ASP A CA 1
ATOM 805 C C . ASP A 1 101 ? -27.135 12.543 19.647 1.00 81.88 101 ASP A C 1
ATOM 807 O O . ASP A 1 101 ? -26.377 11.768 19.064 1.00 81.88 101 ASP A O 1
ATOM 811 N N . VAL A 1 102 ? -27.051 12.752 20.965 1.00 82.50 102 VAL A N 1
ATOM 812 C CA . VAL A 1 102 ? -26.156 12.009 21.862 1.00 82.50 102 VAL A CA 1
ATOM 813 C C . VAL A 1 102 ? -26.968 10.922 22.556 1.00 82.50 102 VAL A C 1
ATOM 815 O O . VAL A 1 102 ? -27.998 11.215 23.156 1.00 82.50 102 VAL A O 1
ATOM 818 N N . VAL A 1 103 ? -26.504 9.677 22.470 1.00 82.31 103 VAL A N 1
ATOM 819 C CA . VAL A 1 103 ? -27.045 8.559 23.247 1.00 82.31 103 VAL A CA 1
ATOM 820 C C . VAL A 1 103 ? -26.033 8.248 24.339 1.00 82.31 103 VAL A C 1
ATOM 822 O O . VAL A 1 103 ? -24.903 7.867 24.036 1.00 82.31 103 VAL A O 1
ATOM 825 N N . GLU A 1 104 ? -26.425 8.441 25.594 1.00 77.12 104 GLU A N 1
ATOM 826 C CA . GLU A 1 104 ? -25.664 7.919 26.724 1.00 77.12 104 GLU A CA 1
ATOM 827 C C . GLU A 1 104 ? -25.885 6.410 26.775 1.00 77.12 104 GLU A C 1
ATOM 829 O O . GLU A 1 104 ? -27.016 5.931 26.858 1.00 77.12 104 GLU A O 1
ATOM 834 N N . VAL A 1 105 ? -24.799 5.659 26.637 1.00 77.00 105 VAL A N 1
ATOM 835 C CA . VAL A 1 105 ? -24.811 4.209 26.805 1.00 77.00 105 VAL A CA 1
ATOM 836 C C . VAL A 1 105 ? -24.298 3.957 28.211 1.00 77.00 105 VAL A C 1
ATOM 838 O O . VAL A 1 105 ? -23.200 4.407 28.537 1.00 77.00 105 VAL A O 1
ATOM 841 N N . GLU A 1 106 ? -25.087 3.275 29.041 1.00 73.81 106 GLU A N 1
ATOM 842 C CA . GLU A 1 106 ? -24.599 2.779 30.327 1.00 73.81 106 GLU A CA 1
ATOM 843 C C . GLU A 1 106 ? -23.360 1.917 30.065 1.00 73.81 106 GLU A C 1
ATOM 845 O O . GLU A 1 106 ? -23.376 1.047 29.185 1.00 73.81 106 GLU A O 1
ATOM 850 N N . GLU A 1 107 ? -22.262 2.200 30.773 1.00 68.94 107 GLU A N 1
ATOM 851 C CA . GLU A 1 107 ? -21.075 1.357 30.690 1.00 68.94 107 GLU A CA 1
ATOM 852 C C . GLU A 1 107 ? -21.508 -0.075 31.009 1.00 68.94 107 GLU A C 1
ATOM 854 O O . GLU A 1 107 ? -22.162 -0.294 32.033 1.00 68.94 107 GLU A O 1
ATOM 859 N N . PRO A 1 108 ? -21.214 -1.054 30.134 1.00 65.12 108 PRO A N 1
ATOM 860 C CA . PRO A 1 108 ? -21.552 -2.428 30.439 1.00 65.12 108 PRO A CA 1
ATOM 861 C C . PRO A 1 108 ? -20.854 -2.769 31.750 1.00 65.12 108 PRO A C 1
ATOM 863 O O . PRO A 1 108 ? -19.624 -2.704 31.803 1.00 65.12 108 PRO A O 1
ATOM 866 N N . GLU A 1 109 ? -21.639 -3.104 32.783 1.00 64.94 109 GLU A N 1
ATOM 867 C CA . GLU A 1 109 ? -21.109 -3.604 34.049 1.00 64.94 109 GLU A CA 1
ATOM 868 C C . GLU A 1 109 ? -20.016 -4.613 33.707 1.00 64.94 109 GLU A C 1
ATOM 870 O O . GLU A 1 109 ? -20.256 -5.534 32.911 1.00 64.94 109 GLU A O 1
ATOM 875 N N . GLU A 1 110 ? -18.801 -4.382 34.221 1.00 62.25 110 GLU A N 1
ATOM 876 C CA . GLU A 1 110 ? -17.679 -5.292 34.036 1.00 62.25 110 GLU A CA 1
ATOM 877 C C . GLU A 1 110 ? -18.210 -6.691 34.307 1.00 62.25 110 GLU A C 1
ATOM 879 O O . GLU A 1 110 ? -18.581 -7.000 35.440 1.00 62.25 110 GLU A O 1
ATOM 884 N N . ARG A 1 111 ? -18.341 -7.516 33.255 1.00 59.38 111 ARG A N 1
ATOM 885 C CA . ARG A 1 111 ? -18.857 -8.875 33.408 1.00 59.38 111 ARG A CA 1
ATOM 886 C C . ARG A 1 111 ? -17.986 -9.517 34.466 1.00 59.38 111 ARG A C 1
ATOM 888 O O . ARG A 1 111 ? -16.817 -9.791 34.184 1.00 59.38 111 ARG A O 1
ATOM 895 N N . ALA A 1 112 ? -18.553 -9.706 35.661 1.00 59.78 112 ALA A N 1
ATOM 896 C CA . ALA A 1 112 ? -17.873 -10.312 36.787 1.00 59.78 112 ALA A CA 1
ATOM 897 C C . ALA A 1 112 ? -17.169 -11.542 36.237 1.00 59.78 112 ALA A C 1
ATOM 899 O O . ALA A 1 112 ? -17.836 -12.400 35.652 1.00 59.78 112 ALA A O 1
ATOM 900 N N . GLN A 1 113 ? -15.833 -11.534 36.296 1.00 57.75 113 GLN A N 1
ATOM 901 C CA . GLN A 1 113 ? -14.987 -12.534 35.658 1.00 57.75 113 GLN A CA 1
ATOM 902 C C . GLN A 1 113 ? -15.591 -13.900 35.954 1.00 57.75 113 GLN A C 1
ATOM 904 O O . GLN A 1 113 ? -15.623 -14.333 37.109 1.00 57.75 113 GLN A O 1
ATOM 909 N N . GLY A 1 114 ? -16.184 -14.510 34.922 1.00 57.06 114 GLY A N 1
ATOM 910 C CA . GLY A 1 114 ? -16.914 -15.756 35.070 1.00 57.06 114 GLY A CA 1
ATOM 911 C C . GLY A 1 114 ? -15.971 -16.729 35.746 1.00 57.06 114 GLY A C 1
ATOM 912 O O . GLY A 1 114 ? -14.880 -16.963 35.230 1.00 57.06 114 GLY A O 1
ATOM 913 N N . LYS A 1 115 ? -16.351 -17.197 36.940 1.00 60.38 115 LYS A N 1
ATOM 914 C CA . LYS A 1 115 ? -15.543 -18.083 37.778 1.00 60.38 115 LYS A CA 1
ATOM 915 C C . LYS A 1 115 ? -15.004 -19.180 36.863 1.00 60.38 115 LYS A C 1
ATOM 917 O O . LYS A 1 115 ? -15.789 -19.984 36.366 1.00 60.38 115 LYS A O 1
ATOM 922 N N . VAL A 1 116 ? -13.705 -19.155 36.563 1.00 58.50 116 VAL A N 1
ATOM 923 C CA . VAL A 1 116 ? -13.075 -20.160 35.705 1.00 58.50 116 VAL A CA 1
ATOM 924 C C . VAL A 1 116 ? -13.086 -21.442 36.518 1.00 58.50 116 VAL A C 1
ATOM 926 O O . VAL A 1 116 ? -12.220 -21.684 37.354 1.00 58.50 116 VAL A O 1
ATOM 929 N N . VAL A 1 117 ? -14.164 -22.206 36.378 1.00 62.22 117 VAL A N 1
ATOM 930 C CA . VAL A 1 117 ? -14.298 -23.497 37.029 1.00 62.22 117 VAL A CA 1
ATOM 931 C C . VAL A 1 117 ? -13.409 -24.448 36.248 1.00 62.22 117 VAL A C 1
ATOM 933 O O . VAL A 1 117 ? -13.651 -24.693 35.067 1.00 62.22 117 VAL A O 1
ATOM 936 N N . ASP A 1 118 ? -12.373 -24.971 36.901 1.00 75.50 118 ASP A N 1
ATOM 937 C CA . ASP A 1 118 ? -11.560 -26.046 36.346 1.00 75.50 118 ASP A CA 1
ATOM 938 C C . ASP A 1 118 ? -12.450 -27.287 36.160 1.00 75.50 118 ASP A C 1
ATOM 940 O O . ASP A 1 118 ? -12.763 -28.032 37.097 1.00 75.50 118 ASP A O 1
ATOM 944 N N . LEU A 1 119 ? -12.901 -27.481 34.920 1.00 74.06 119 LEU A N 1
ATOM 945 C CA . LEU A 1 119 ? -13.757 -28.593 34.518 1.00 74.06 119 LEU A CA 1
ATOM 946 C C . LEU A 1 119 ? -13.081 -29.949 34.783 1.00 74.06 119 LEU A C 1
ATOM 948 O O . LEU A 1 119 ? -13.777 -30.936 35.032 1.00 74.06 119 LEU A O 1
ATOM 952 N N . VAL A 1 120 ? -11.742 -30.004 34.790 1.00 74.62 120 VAL A N 1
ATOM 953 C CA . VAL A 1 120 ? -10.972 -31.222 35.078 1.00 74.62 120 VAL A CA 1
ATOM 954 C C . VAL A 1 120 ? -11.049 -31.556 36.566 1.00 74.62 120 VAL A C 1
ATOM 956 O O . VAL A 1 120 ? -11.204 -32.726 36.928 1.00 74.62 120 VAL A O 1
ATOM 959 N N . GLU A 1 121 ? -11.002 -30.554 37.443 1.00 76.06 121 GLU A N 1
ATOM 960 C CA . GLU A 1 121 ? -11.163 -30.761 38.884 1.00 76.06 121 GLU A CA 1
ATOM 961 C C . GLU A 1 121 ? -12.591 -31.210 39.239 1.00 76.06 121 GLU A C 1
ATOM 963 O O . GLU A 1 121 ? -12.777 -32.159 40.011 1.00 76.06 121 GLU A O 1
ATOM 968 N N . VAL A 1 122 ? -13.608 -30.593 38.629 1.00 81.56 122 VAL A N 1
ATOM 969 C CA . VAL A 1 122 ? -15.017 -30.990 38.815 1.00 81.56 122 VAL A CA 1
ATOM 970 C C . VAL A 1 122 ? -15.255 -32.423 38.336 1.00 81.56 122 VAL A C 1
ATOM 972 O O . VAL A 1 122 ? -15.904 -33.211 39.034 1.00 81.56 122 VAL A O 1
ATOM 975 N N . LEU A 1 123 ? -14.684 -32.798 37.189 1.00 73.62 123 LEU A N 1
ATOM 976 C CA . LEU A 1 123 ? -14.787 -34.155 36.658 1.00 73.62 123 LEU A CA 1
ATOM 977 C C . LEU A 1 123 ? -14.114 -35.181 37.582 1.00 73.62 123 LEU A C 1
ATOM 979 O O . LEU A 1 123 ? -14.719 -36.210 37.893 1.00 73.62 123 LEU A O 1
ATOM 983 N N . LYS A 1 124 ? -12.909 -34.885 38.093 1.00 79.31 124 LYS A N 1
ATOM 984 C CA . LYS A 1 124 ? -12.210 -35.740 39.072 1.00 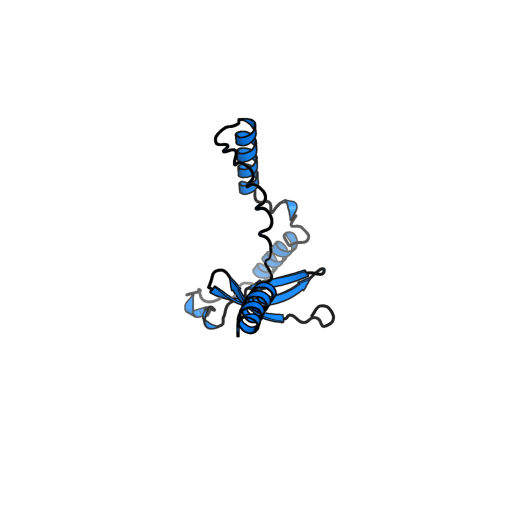79.31 124 LYS A CA 1
ATOM 985 C C . LYS A 1 124 ? -13.038 -35.946 40.340 1.00 79.31 124 LYS A C 1
ATOM 987 O O . LYS A 1 124 ? -13.159 -37.077 40.812 1.00 79.31 124 LYS A O 1
ATOM 992 N N . ARG A 1 125 ? -13.652 -34.881 40.869 1.00 82.19 125 ARG A N 1
ATOM 993 C CA . ARG A 1 125 ? -14.531 -34.962 42.049 1.00 82.19 125 ARG A CA 1
ATOM 994 C C . ARG A 1 125 ? -15.767 -35.824 41.782 1.00 82.19 125 ARG A C 1
ATOM 996 O O . ARG A 1 125 ? -16.131 -36.622 42.641 1.00 82.19 125 ARG A O 1
ATOM 1003 N N . SER A 1 126 ? -16.381 -35.704 40.603 1.00 78.62 126 SER A N 1
ATOM 1004 C CA . SER A 1 126 ? -17.543 -36.517 40.208 1.00 78.62 126 SER A CA 1
ATOM 1005 C C . SER A 1 126 ? -17.197 -38.009 40.100 1.00 78.62 126 SER A C 1
ATOM 1007 O O . SER A 1 126 ? -17.891 -38.858 40.666 1.00 78.62 126 SER A O 1
ATOM 1009 N N . LEU A 1 127 ? -16.069 -38.337 39.460 1.00 79.19 127 LEU A N 1
ATOM 1010 C CA . LEU A 1 127 ? -15.609 -39.720 39.289 1.00 79.19 127 LEU A CA 1
ATOM 1011 C C . LEU A 1 127 ? -15.183 -40.370 40.614 1.00 79.19 127 LEU A C 1
ATOM 1013 O O . LEU A 1 127 ? -15.562 -41.509 40.886 1.00 79.19 127 LEU A O 1
ATOM 1017 N N . ALA A 1 128 ? -14.477 -39.638 41.480 1.00 74.44 128 ALA A N 1
ATOM 1018 C CA . ALA A 1 128 ? -14.086 -40.131 42.802 1.00 74.44 128 ALA A CA 1
ATOM 1019 C C . ALA A 1 128 ? -15.299 -40.393 43.714 1.00 74.44 128 ALA A C 1
ATOM 1021 O O . ALA A 1 128 ? -15.293 -41.331 44.513 1.00 74.44 128 ALA A O 1
ATOM 1022 N N . ARG A 1 129 ? -16.372 -39.598 43.580 1.00 70.44 129 ARG A N 1
ATOM 1023 C CA . ARG A 1 129 ? -17.628 -39.820 44.315 1.00 70.44 129 ARG A CA 1
ATOM 1024 C C . ARG A 1 129 ? -18.341 -41.094 43.859 1.00 70.44 129 ARG A C 1
ATOM 1026 O O . ARG A 1 129 ? -18.951 -41.763 44.685 1.00 70.44 129 ARG A O 1
ATOM 1033 N N . LYS A 1 130 ? -18.221 -41.446 42.575 1.00 65.62 130 LYS A N 1
ATOM 1034 C CA . LYS A 1 130 ? -18.793 -42.669 41.997 1.00 65.62 130 LYS A CA 1
ATOM 1035 C C . LYS A 1 130 ? -18.016 -43.933 42.395 1.00 65.62 130 LYS A C 1
ATOM 1037 O O . LYS A 1 130 ? -18.624 -44.983 42.526 1.00 65.62 130 LYS A O 1
ATOM 1042 N N . GLN A 1 131 ? -16.707 -43.826 42.644 1.00 56.22 131 GLN A N 1
ATOM 1043 C CA . GLN A 1 131 ? -15.874 -44.939 43.130 1.00 56.22 131 GLN A CA 1
ATOM 1044 C C . GLN A 1 131 ? -16.014 -45.222 44.632 1.00 56.22 131 GLN A C 1
ATOM 1046 O O . GLN A 1 131 ? -15.788 -46.348 45.047 1.00 56.22 131 GLN A O 1
ATOM 1051 N N . LYS A 1 132 ? -16.396 -44.235 45.453 1.00 52.03 132 LYS A N 1
ATOM 1052 C CA . LYS A 1 132 ? -16.641 -44.437 46.897 1.00 52.03 132 LYS A CA 1
ATOM 1053 C C . LYS A 1 132 ? -18.019 -45.025 47.232 1.00 52.03 132 LYS A C 1
ATOM 1055 O O . LYS A 1 132 ? -18.286 -45.283 48.399 1.00 52.03 132 LYS A O 1
ATOM 1060 N N . ALA A 1 133 ? -18.894 -45.174 46.240 1.00 51.28 133 ALA A N 1
ATOM 1061 C CA . ALA A 1 133 ? -20.242 -45.724 46.390 1.00 51.28 133 ALA A CA 1
ATOM 1062 C C . ALA A 1 133 ? -20.375 -47.149 45.808 1.00 51.28 133 ALA A C 1
ATOM 1064 O O . ALA A 1 133 ? -21.497 -47.618 45.628 1.00 51.28 133 ALA A O 1
ATOM 1065 N N . ALA A 1 134 ? -19.246 -47.794 45.492 1.00 41.44 134 ALA A N 1
ATOM 1066 C CA . ALA A 1 134 ? -19.141 -49.175 45.027 1.00 41.44 134 ALA A CA 1
ATOM 1067 C C . ALA A 1 134 ? -18.387 -50.023 46.057 1.00 41.44 134 ALA A C 1
ATOM 1069 O O . ALA A 1 134 ? -17.468 -49.463 46.700 1.00 41.44 134 ALA A O 1
#

Sequence (134 aa):
MAKSDLAGIATFVMRGKEYLVTIFPENGILRAETMRFKDELRAPKEVGLPDMKKVPAATVKKFENFIAKHSIKHLSLKELKDEKAADLLQLVEKKRKQHKDVVEVEEPEERAQGKVVDLVEVLKRSLARKQKAA

pLDDT: mean 85.16, std 12.15, range [41.44, 97.69]